Protein AF-M0LKR1-F1 (afdb_monomer)

Organism: NCBI:txid1227454

Nearest PDB structures (foldseek):
  6yst-assembly1_y  TM=2.453E-01  e=3.208E+00  Escherichia coli

Radius of gyration: 15.28 Å; Cα contacts (8 Å, |Δi|>4): 156; chains: 1; bounding box: 27×53×35 Å

Secondary structure (DSSP, 8-state):
----------PPPP-TTS-GGGGPPTTEEEEEEETTEEEEEEEEETTTS-GGG-HHHHSS-GGGS-TTSEEEEEEESSS--S-EE--HHHHHHHHT-TT-EEEEEEHHHHHHHHT-S--

Mean predicted aligned error: 10.38 Å

Sequence (119 aa):
MSTHPTTATEAPTPTAGADPLARLRPGELLRCRYGDATWYYGLEQRSAIPYEEYDWLEALPAGVRDPRGLAPVRYHSREEFDPIPTPRTVIAEVVGHPTVDVAIVGETQLATLRGEGDG

Structure (mmCIF, N/CA/C/O backbone):
data_AF-M0LKR1-F1
#
_entry.id   AF-M0LKR1-F1
#
loop_
_atom_site.group_PDB
_at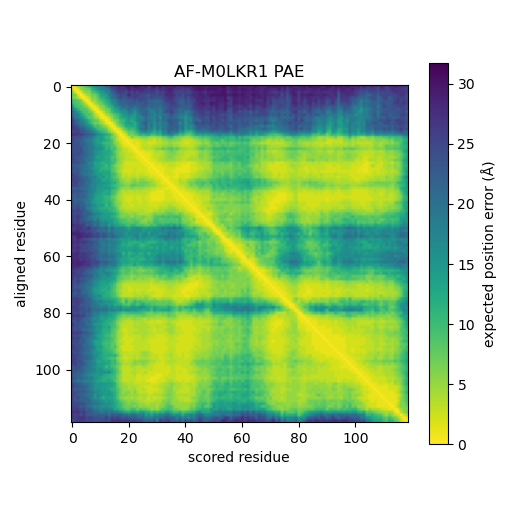om_site.id
_atom_site.type_symbol
_atom_site.label_atom_id
_atom_site.label_alt_id
_atom_site.label_comp_id
_atom_site.label_asym_id
_atom_site.label_entity_id
_atom_site.label_seq_id
_atom_site.pdbx_PDB_ins_code
_atom_site.Cartn_x
_atom_site.Cartn_y
_atom_site.Cartn_z
_atom_site.occupancy
_atom_site.B_iso_or_equiv
_atom_site.auth_seq_id
_atom_site.auth_comp_id
_atom_site.auth_asym_id
_atom_site.auth_atom_id
_atom_site.pdbx_PDB_model_num
ATOM 1 N N . MET A 1 1 ? -1.552 -34.852 19.601 1.00 46.03 1 MET A N 1
ATOM 2 C CA . MET A 1 1 ? -0.880 -34.229 18.443 1.00 46.03 1 MET A CA 1
ATOM 3 C C . MET A 1 1 ? -1.834 -33.180 17.903 1.00 46.03 1 MET A C 1
ATOM 5 O O . MET A 1 1 ? -2.869 -33.551 17.369 1.00 46.03 1 MET A O 1
ATOM 9 N N . SER A 1 2 ? -1.575 -31.903 18.183 1.00 44.19 2 SER A N 1
ATOM 10 C CA . SER A 1 2 ? -2.486 -30.803 17.847 1.00 44.19 2 SER A CA 1
ATOM 11 C C . SER A 1 2 ? -2.319 -30.409 16.382 1.00 44.19 2 SER A C 1
ATOM 13 O O . SER A 1 2 ? -1.249 -29.965 15.980 1.00 44.19 2 SER A O 1
ATOM 15 N N . THR A 1 3 ? -3.369 -30.577 15.585 1.00 43.78 3 THR A N 1
ATOM 16 C CA . THR A 1 3 ? -3.466 -30.029 14.230 1.00 43.78 3 THR A CA 1
ATOM 17 C C . THR A 1 3 ? -4.042 -28.619 14.322 1.00 43.78 3 THR A C 1
ATOM 19 O O . THR A 1 3 ? -5.234 -28.460 14.583 1.00 43.78 3 THR A O 1
ATOM 22 N N . HIS A 1 4 ? -3.213 -27.595 14.131 1.00 38.81 4 HIS A N 1
ATOM 23 C CA . HIS A 1 4 ? -3.715 -26.247 13.869 1.00 38.81 4 HIS A CA 1
ATOM 24 C C . HIS A 1 4 ? -4.143 -26.169 12.397 1.00 38.81 4 HIS A C 1
ATOM 26 O O . HIS A 1 4 ? -3.338 -26.514 11.529 1.00 38.81 4 HIS A O 1
ATOM 32 N N . PRO A 1 5 ? -5.374 -25.733 12.079 1.00 43.09 5 PRO A N 1
ATOM 33 C CA . PRO A 1 5 ? -5.715 -25.383 10.712 1.00 43.09 5 PRO A CA 1
ATOM 34 C C . PRO A 1 5 ? -4.984 -24.084 10.356 1.00 43.09 5 PRO A C 1
ATOM 36 O O . PRO A 1 5 ? -5.268 -23.023 10.909 1.00 43.09 5 PRO A O 1
ATOM 39 N N . THR A 1 6 ? -4.020 -24.165 9.439 1.00 40.19 6 THR A N 1
ATOM 40 C CA . THR A 1 6 ? -3.530 -22.996 8.706 1.00 40.19 6 THR A CA 1
ATOM 41 C C . THR A 1 6 ? -4.692 -22.496 7.860 1.00 40.19 6 THR A C 1
ATOM 43 O O . THR A 1 6 ? -4.973 -23.037 6.793 1.00 40.19 6 THR A O 1
ATOM 46 N N . THR A 1 7 ? -5.410 -21.496 8.366 1.00 36.22 7 THR A N 1
ATOM 47 C CA . THR A 1 7 ? -6.363 -20.728 7.572 1.00 36.22 7 THR A CA 1
ATOM 48 C C . THR A 1 7 ? -5.574 -20.059 6.453 1.00 36.22 7 THR A C 1
ATOM 50 O O . THR A 1 7 ? -4.899 -19.054 6.665 1.00 36.22 7 THR A O 1
ATOM 53 N N . ALA A 1 8 ? -5.609 -20.659 5.266 1.00 42.72 8 ALA A N 1
ATOM 54 C CA . ALA A 1 8 ? -5.245 -19.981 4.039 1.00 42.72 8 ALA A CA 1
ATOM 55 C C . ALA A 1 8 ? -6.302 -18.894 3.823 1.00 42.72 8 ALA A C 1
ATOM 57 O O . ALA A 1 8 ? -7.401 -19.163 3.343 1.00 42.72 8 ALA A O 1
ATOM 58 N N . THR A 1 9 ? -5.999 -17.677 4.271 1.00 44.47 9 THR A N 1
ATOM 59 C CA . THR A 1 9 ? -6.737 -16.485 3.865 1.00 44.47 9 THR A CA 1
ATOM 60 C C . THR A 1 9 ? -6.488 -16.321 2.373 1.00 44.47 9 THR A C 1
ATOM 62 O O . THR A 1 9 ? -5.455 -15.795 1.963 1.00 44.47 9 THR A O 1
ATOM 65 N N . GLU A 1 10 ? -7.400 -16.858 1.567 1.00 41.06 10 GLU A N 1
ATOM 6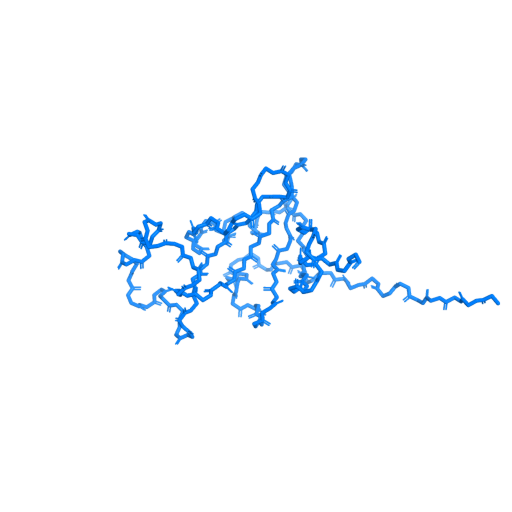6 C CA . GLU A 1 10 ? -7.464 -16.609 0.134 1.00 41.06 10 GLU A CA 1
ATOM 67 C C . GLU A 1 10 ? -7.547 -15.092 -0.053 1.00 41.06 10 GLU A C 1
ATOM 69 O O . GLU A 1 10 ? -8.510 -14.443 0.367 1.00 41.06 10 GLU A O 1
ATOM 74 N N . ALA A 1 11 ? -6.467 -14.503 -0.562 1.00 50.72 11 ALA A N 1
ATOM 75 C CA . ALA A 1 11 ? -6.415 -13.075 -0.780 1.00 50.72 11 ALA A CA 1
ATOM 76 C C . ALA A 1 11 ? -7.436 -12.713 -1.871 1.00 50.72 11 ALA A C 1
ATOM 78 O O . ALA A 1 11 ? -7.466 -13.368 -2.917 1.00 50.72 11 ALA A O 1
ATOM 79 N N . PRO A 1 12 ? -8.290 -11.698 -1.657 1.00 50.16 12 PRO A N 1
ATOM 80 C CA . PRO A 1 12 ? -9.276 -11.316 -2.654 1.00 50.16 12 PRO A CA 1
ATOM 81 C C . PRO A 1 12 ? -8.561 -10.888 -3.937 1.00 50.16 12 PRO A C 1
ATOM 83 O O . PRO A 1 12 ? -7.743 -9.968 -3.916 1.00 50.16 12 PRO A O 1
ATOM 86 N N . THR A 1 13 ? -8.895 -11.532 -5.057 1.00 46.25 13 THR A N 1
ATOM 87 C CA . THR A 1 13 ? -8.384 -11.163 -6.381 1.00 46.25 13 THR A CA 1
ATOM 88 C C . THR A 1 13 ? -8.681 -9.678 -6.642 1.00 46.25 13 THR A C 1
ATOM 90 O O . THR A 1 13 ? -9.854 -9.278 -6.593 1.00 46.25 13 THR A O 1
ATOM 93 N N . PRO A 1 14 ? -7.666 -8.826 -6.879 1.00 50.03 14 PRO A N 1
ATOM 94 C CA . PRO A 1 14 ? -7.893 -7.406 -7.097 1.00 50.03 14 PRO A CA 1
ATOM 95 C C . PRO A 1 14 ? -8.670 -7.202 -8.401 1.00 50.03 14 PRO A C 1
ATOM 97 O O . PRO A 1 14 ? -8.270 -7.640 -9.477 1.00 50.03 14 PRO A O 1
ATOM 100 N N . THR A 1 15 ? -9.821 -6.539 -8.305 1.00 48.44 15 THR A N 1
ATOM 101 C CA . THR A 1 15 ? -10.584 -6.100 -9.474 1.00 48.44 15 THR A CA 1
ATOM 102 C C . THR A 1 15 ? -9.846 -4.915 -10.087 1.00 48.44 15 THR A C 1
ATOM 104 O O . THR A 1 15 ? -9.776 -3.855 -9.462 1.00 48.44 15 THR A O 1
ATOM 107 N N . ALA A 1 16 ? -9.289 -5.090 -11.286 1.00 43.62 16 ALA A N 1
ATOM 108 C CA . ALA A 1 16 ? -8.664 -4.015 -12.050 1.00 43.62 16 ALA A CA 1
ATOM 109 C C . ALA A 1 16 ? -9.618 -2.805 -12.125 1.00 43.62 16 ALA A C 1
ATOM 111 O O . ALA A 1 16 ? -10.717 -2.909 -12.668 1.00 43.62 16 ALA A O 1
ATOM 112 N N . GLY A 1 17 ? -9.229 -1.683 -11.513 1.00 50.19 17 GLY A N 1
ATOM 113 C CA . GLY A 1 17 ? -10.006 -0.436 -11.476 1.00 50.19 17 GLY A CA 1
ATOM 114 C C . GLY A 1 17 ? -10.530 -0.018 -10.097 1.00 50.19 17 GLY A C 1
ATOM 115 O O . GLY A 1 17 ? -10.907 1.141 -9.932 1.00 50.19 17 GLY A O 1
ATOM 116 N N . ALA A 1 18 ? -10.520 -0.900 -9.092 1.00 64.44 18 ALA A N 1
ATOM 117 C CA . ALA A 1 18 ? -10.796 -0.513 -7.711 1.00 64.44 18 ALA A CA 1
ATOM 118 C C . ALA A 1 18 ? -9.492 -0.107 -7.023 1.00 64.44 18 ALA A C 1
ATOM 120 O O . ALA A 1 18 ? -8.545 -0.885 -6.961 1.00 64.44 18 ALA A O 1
ATOM 121 N N . ASP A 1 19 ? -9.457 1.109 -6.495 1.00 75.62 19 ASP A N 1
ATOM 122 C CA . ASP A 1 19 ? -8.348 1.611 -5.702 1.00 75.62 19 ASP A CA 1
ATOM 123 C C . ASP A 1 19 ? -8.074 0.678 -4.498 1.00 75.62 19 ASP A C 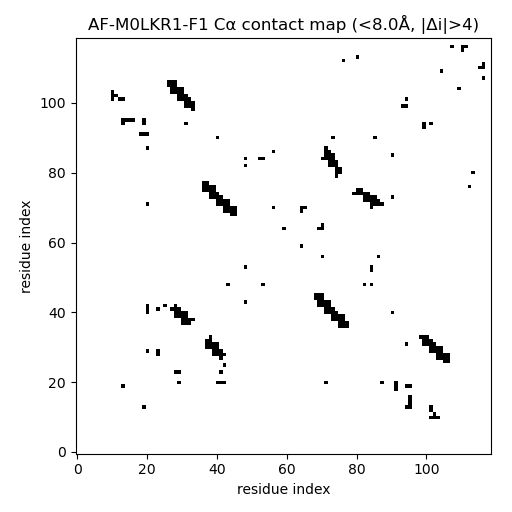1
ATOM 125 O O . ASP A 1 19 ? -8.897 0.578 -3.581 1.00 75.62 19 ASP A O 1
ATOM 129 N N . PRO A 1 20 ? -6.947 -0.052 -4.496 1.00 78.50 20 PRO A N 1
ATOM 130 C CA . PRO A 1 20 ? -6.755 -1.190 -3.605 1.00 78.50 20 PRO A CA 1
ATOM 131 C C . PRO A 1 20 ? -6.545 -0.754 -2.151 1.00 78.50 20 PRO A C 1
ATOM 133 O O . PRO A 1 20 ? -6.914 -1.479 -1.227 1.00 78.50 20 PRO A O 1
ATOM 136 N N . LEU A 1 21 ? -6.055 0.471 -1.934 1.00 80.69 21 LEU A N 1
ATOM 137 C CA . LEU A 1 21 ? -5.916 1.065 -0.606 1.00 80.69 21 LEU A CA 1
ATOM 138 C C . LEU A 1 21 ? -7.267 1.461 0.008 1.00 80.69 21 LEU A C 1
ATOM 140 O O . LEU A 1 21 ? -7.355 1.643 1.220 1.00 80.69 21 LEU A O 1
ATOM 144 N N . ALA A 1 22 ? -8.337 1.594 -0.788 1.00 78.88 22 ALA A N 1
ATOM 145 C CA . ALA A 1 22 ? -9.662 1.956 -0.271 1.00 78.88 22 ALA A CA 1
ATOM 146 C C . ALA A 1 22 ? -10.275 0.855 0.603 1.00 78.88 22 ALA A C 1
ATOM 148 O O . ALA A 1 22 ? -11.162 1.127 1.409 1.00 78.88 22 ALA A O 1
ATOM 149 N N . ARG A 1 23 ? -9.812 -0.388 0.435 1.00 75.62 23 ARG A N 1
ATOM 150 C CA . ARG A 1 23 ? -10.302 -1.552 1.179 1.00 75.62 23 ARG A CA 1
ATOM 151 C C . ARG A 1 23 ? -9.558 -1.787 2.494 1.00 75.62 23 ARG A C 1
ATOM 153 O O . ARG A 1 23 ? -10.034 -2.587 3.292 1.00 75.62 23 ARG A O 1
ATOM 160 N N . LEU A 1 24 ? -8.435 -1.100 2.715 1.00 82.88 24 LEU A N 1
ATOM 161 C CA . LEU A 1 24 ? -7.620 -1.274 3.912 1.00 82.88 24 LEU A CA 1
ATOM 162 C C . LEU A 1 24 ? -8.254 -0.610 5.134 1.00 82.88 24 LEU A C 1
ATOM 164 O O . LEU A 1 24 ? -8.646 0.567 5.121 1.00 82.88 24 LEU A O 1
ATOM 168 N N . ARG A 1 25 ? -8.299 -1.373 6.221 1.00 82.06 25 ARG A N 1
ATOM 169 C CA . ARG A 1 25 ? -8.586 -0.874 7.563 1.00 82.06 25 ARG A CA 1
ATOM 170 C C . ARG A 1 25 ? -7.313 -0.283 8.184 1.00 82.06 25 ARG A C 1
ATOM 172 O O . ARG A 1 25 ? -6.210 -0.566 7.718 1.00 82.06 25 ARG A O 1
ATOM 179 N N . PRO A 1 26 ? -7.441 0.552 9.231 1.00 77.44 26 PRO A N 1
ATOM 180 C CA . PRO A 1 26 ? -6.285 0.980 10.013 1.00 77.44 26 PRO A CA 1
ATOM 181 C C . PRO A 1 26 ? -5.477 -0.232 10.496 1.00 77.44 26 PRO A C 1
ATOM 183 O O . PRO A 1 26 ? -6.065 -1.193 10.993 1.00 77.44 26 PRO A O 1
ATOM 186 N N . GLY A 1 27 ? -4.157 -0.185 10.317 1.00 80.50 27 GLY A N 1
ATOM 187 C CA . GLY A 1 27 ? -3.257 -1.291 10.645 1.00 80.50 27 GLY A CA 1
ATOM 188 C C . GLY A 1 27 ? -3.272 -2.453 9.643 1.00 80.50 27 GLY A C 1
ATOM 189 O O . GLY A 1 27 ? -2.701 -3.498 9.926 1.00 80.50 27 GLY A O 1
ATOM 190 N N . GLU A 1 28 ? -3.914 -2.328 8.481 1.00 87.50 28 GLU A N 1
ATOM 191 C CA . GLU A 1 28 ? -3.788 -3.303 7.392 1.00 87.50 28 GLU A CA 1
ATOM 192 C C . GLU A 1 28 ? -2.882 -2.766 6.283 1.00 87.50 28 GLU A C 1
ATOM 194 O O . GLU A 1 28 ? -2.917 -1.583 5.940 1.00 87.50 28 GLU A O 1
ATOM 199 N N . LEU A 1 29 ? -2.105 -3.662 5.678 1.00 88.62 29 LEU A N 1
ATOM 200 C CA . LEU A 1 29 ? -1.235 -3.375 4.545 1.00 88.62 29 LEU A CA 1
ATOM 201 C C . LEU A 1 29 ? -1.445 -4.381 3.420 1.00 88.62 29 LEU A C 1
ATOM 203 O O . LEU A 1 29 ? -1.728 -5.554 3.649 1.00 88.62 29 LEU A O 1
ATOM 207 N N . LEU A 1 30 ? -1.228 -3.937 2.188 1.00 91.19 30 LEU A N 1
ATOM 208 C CA . LEU A 1 30 ? -1.141 -4.794 1.013 1.00 91.19 30 LEU A CA 1
ATOM 209 C C . LEU A 1 30 ? 0.301 -5.247 0.826 1.00 91.19 30 LEU A C 1
ATOM 211 O O . LEU A 1 30 ? 1.160 -4.459 0.438 1.00 91.19 30 LEU A O 1
ATOM 215 N N . ARG A 1 31 ? 0.567 -6.529 1.043 1.00 90.81 31 ARG A N 1
ATOM 216 C CA . ARG A 1 31 ? 1.797 -7.178 0.602 1.00 90.81 31 ARG A CA 1
ATOM 217 C C . ARG A 1 31 ? 1.669 -7.546 -0.868 1.00 90.81 31 ARG A C 1
ATOM 219 O O . ARG A 1 31 ? 0.738 -8.249 -1.240 1.00 90.81 31 ARG A O 1
ATOM 226 N N . CYS A 1 32 ? 2.630 -7.127 -1.674 1.00 90.25 32 CYS A N 1
ATOM 227 C CA . CYS A 1 32 ? 2.664 -7.357 -3.110 1.00 90.25 32 CYS A CA 1
ATOM 228 C C . CYS A 1 32 ? 4.001 -7.959 -3.513 1.00 90.25 32 CYS A C 1
ATOM 230 O O . CYS A 1 32 ? 5.056 -7.427 -3.166 1.00 90.25 32 CYS A O 1
ATOM 232 N N . ARG A 1 33 ? 3.968 -9.049 -4.274 1.00 88.38 33 ARG A N 1
ATOM 233 C CA . ARG A 1 33 ? 5.172 -9.666 -4.824 1.00 88.38 33 ARG A CA 1
ATOM 234 C C . ARG A 1 33 ? 5.315 -9.312 -6.298 1.00 88.38 33 ARG A C 1
ATOM 236 O O . ARG A 1 33 ? 4.451 -9.653 -7.100 1.00 88.38 33 ARG A O 1
ATOM 243 N N . TYR A 1 34 ? 6.422 -8.662 -6.645 1.00 83.38 34 TYR A N 1
ATOM 244 C CA . TYR A 1 34 ? 6.772 -8.311 -8.020 1.00 83.38 34 TYR A CA 1
ATOM 245 C C . TYR A 1 34 ? 8.184 -8.820 -8.327 1.00 83.38 34 TYR A C 1
ATOM 247 O O . TYR A 1 34 ? 9.174 -8.296 -7.814 1.00 83.38 34 TYR A O 1
ATOM 255 N N . GLY A 1 35 ? 8.273 -9.888 -9.124 1.00 83.88 35 GLY A N 1
ATOM 256 C CA . GLY A 1 35 ? 9.523 -10.630 -9.311 1.00 83.88 35 GLY A CA 1
ATOM 257 C C . GLY A 1 35 ? 10.047 -11.203 -7.985 1.00 83.88 35 GLY A C 1
ATOM 258 O O . GLY A 1 35 ? 9.312 -11.863 -7.244 1.00 83.88 35 GLY A O 1
ATOM 259 N N . ASP A 1 36 ? 11.316 -10.927 -7.678 1.00 83.94 36 ASP A N 1
ATOM 260 C CA . ASP A 1 36 ? 11.981 -11.314 -6.423 1.00 83.94 36 ASP A CA 1
ATOM 261 C C . ASP A 1 36 ? 11.800 -10.300 -5.282 1.00 83.94 36 ASP A C 1
ATOM 263 O O . ASP A 1 36 ? 12.228 -10.551 -4.151 1.00 83.94 36 ASP A O 1
ATOM 267 N N . ALA A 1 37 ? 11.160 -9.162 -5.559 1.00 84.19 37 ALA A N 1
ATOM 268 C CA . ALA A 1 37 ? 10.894 -8.130 -4.570 1.00 84.19 37 ALA A CA 1
ATOM 269 C C . ALA A 1 37 ? 9.525 -8.339 -3.914 1.00 84.19 37 ALA A C 1
ATOM 271 O O . ALA A 1 37 ? 8.528 -8.660 -4.570 1.00 84.19 37 ALA A O 1
ATOM 272 N N . THR A 1 38 ? 9.471 -8.111 -2.603 1.00 88.56 38 THR A N 1
ATOM 273 C CA . THR A 1 38 ? 8.210 -7.947 -1.874 1.00 88.56 38 THR A CA 1
ATOM 274 C C . THR A 1 38 ? 8.086 -6.496 -1.432 1.00 88.56 38 THR A C 1
ATOM 276 O O . THR A 1 38 ? 8.980 -5.953 -0.780 1.00 88.56 38 THR A O 1
ATOM 279 N N . TRP A 1 39 ? 6.970 -5.882 -1.795 1.00 90.12 39 TRP A N 1
ATOM 280 C CA . TRP A 1 39 ? 6.586 -4.535 -1.406 1.00 90.12 39 TRP A CA 1
ATOM 281 C C . TRP A 1 39 ? 5.416 -4.607 -0.436 1.00 90.12 39 TRP A C 1
ATOM 283 O O . TRP A 1 39 ? 4.558 -5.480 -0.557 1.00 90.12 39 TRP A O 1
ATOM 293 N N . TYR A 1 40 ? 5.367 -3.682 0.510 1.00 89.88 40 TYR A N 1
ATOM 294 C CA . TYR A 1 40 ? 4.201 -3.482 1.363 1.00 89.88 40 TYR A CA 1
ATOM 295 C C . TYR A 1 40 ? 3.642 -2.096 1.087 1.00 89.88 40 TYR A C 1
ATOM 297 O O . TYR A 1 40 ? 4.410 -1.147 0.976 1.00 89.88 40 TYR A O 1
ATOM 305 N N . TYR A 1 41 ? 2.327 -1.969 0.971 1.00 89.56 41 TYR A N 1
ATOM 306 C CA . TYR A 1 41 ? 1.649 -0.699 0.741 1.00 89.56 41 TYR A CA 1
ATOM 307 C C . TYR A 1 41 ? 0.609 -0.473 1.819 1.00 89.56 41 TYR A C 1
ATOM 309 O O . TYR A 1 41 ? -0.168 -1.373 2.133 1.00 89.56 41 TYR A O 1
ATOM 317 N N . GLY A 1 42 ? 0.580 0.729 2.374 1.00 88.69 42 GLY A N 1
ATOM 318 C CA . GLY A 1 42 ? -0.294 1.047 3.490 1.00 88.69 42 GLY A CA 1
ATOM 319 C C . GLY A 1 42 ? -0.707 2.500 3.510 1.00 88.69 42 GLY A C 1
ATOM 320 O O . GLY A 1 42 ? -0.418 3.281 2.600 1.00 88.69 42 GLY A O 1
ATOM 321 N N . LEU A 1 43 ? -1.410 2.831 4.580 1.00 85.81 43 LEU A N 1
ATOM 322 C CA . LEU A 1 43 ? -1.844 4.172 4.907 1.00 85.81 43 LEU A CA 1
ATOM 323 C C . LEU A 1 43 ? -1.289 4.509 6.288 1.00 85.81 43 LEU A C 1
ATOM 325 O O . LEU A 1 43 ? -1.689 3.890 7.270 1.00 85.81 43 LEU A O 1
ATOM 329 N N . GLU A 1 44 ? -0.386 5.481 6.346 1.00 83.00 44 GLU A N 1
ATOM 330 C CA . GLU A 1 44 ? 0.240 5.948 7.585 1.00 83.00 44 GLU A CA 1
ATOM 331 C C . GLU A 1 44 ? -0.320 7.299 8.003 1.00 83.00 44 GLU A C 1
ATOM 333 O O . GLU A 1 44 ? -0.799 8.078 7.175 1.00 83.00 44 GLU A O 1
ATOM 338 N N . GLN A 1 45 ? -0.231 7.615 9.292 1.00 82.06 45 GLN A N 1
ATOM 339 C CA . GLN A 1 45 ? -0.593 8.948 9.762 1.00 82.06 45 GLN A CA 1
ATOM 340 C C . GLN A 1 45 ? 0.331 9.993 9.131 1.00 82.06 45 GLN A C 1
ATOM 342 O O . GLN A 1 45 ? 1.553 9.876 9.202 1.00 82.06 45 GLN A O 1
ATOM 347 N N . ARG A 1 46 ? -0.239 11.086 8.605 1.00 74.94 46 ARG A N 1
ATOM 348 C CA . ARG A 1 46 ? 0.527 12.241 8.082 1.00 74.94 46 ARG A CA 1
ATOM 349 C C . ARG A 1 46 ? 1.382 12.972 9.125 1.00 74.94 46 ARG A C 1
ATOM 351 O O . ARG A 1 46 ? 1.925 14.023 8.826 1.00 74.94 46 ARG A O 1
ATOM 358 N N . SER A 1 47 ? 1.436 12.501 10.362 1.00 73.00 47 SER A N 1
ATOM 359 C CA . SER A 1 47 ? 2.349 13.009 11.390 1.00 73.00 47 SER A CA 1
ATOM 360 C C . SER A 1 47 ? 3.516 12.055 11.650 1.00 73.00 47 SER A C 1
ATOM 362 O O . SER A 1 47 ? 4.455 12.443 12.334 1.00 73.00 47 SER A O 1
ATOM 364 N N . ALA A 1 48 ? 3.444 10.821 11.142 1.00 73.25 48 ALA A N 1
ATOM 365 C CA . ALA A 1 48 ? 4.432 9.767 11.358 1.00 73.25 48 ALA A CA 1
ATOM 366 C C . ALA A 1 48 ? 5.477 9.678 10.233 1.00 73.25 48 ALA A C 1
ATOM 368 O O . ALA A 1 48 ? 6.559 9.150 10.452 1.00 73.25 48 ALA A O 1
ATOM 369 N N . ILE A 1 49 ? 5.182 10.211 9.045 1.00 71.06 49 ILE A N 1
ATOM 370 C CA . ILE A 1 49 ? 6.167 10.352 7.962 1.00 71.06 49 ILE A CA 1
ATOM 371 C C . ILE A 1 49 ? 7.060 11.583 8.289 1.00 71.06 49 ILE A C 1
ATOM 373 O O . ILE A 1 49 ? 6.5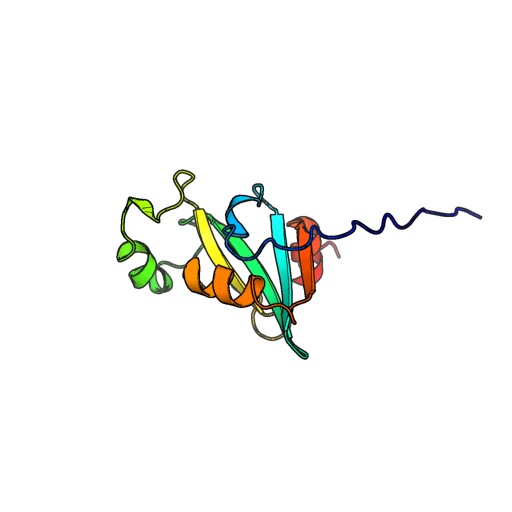88 12.525 8.936 1.00 71.06 49 ILE A O 1
ATOM 377 N N . PRO A 1 50 ? 8.351 11.620 7.933 1.00 65.88 50 PRO A N 1
ATOM 378 C CA . PRO A 1 50 ? 9.212 12.785 8.166 1.00 65.88 50 PRO A CA 1
ATOM 379 C C . PRO A 1 50 ? 8.907 13.958 7.214 1.00 65.88 50 PRO A C 1
ATOM 381 O O . PRO A 1 50 ? 8.633 13.765 6.032 1.00 65.88 50 PRO A O 1
ATOM 384 N N . TYR A 1 51 ? 8.948 15.196 7.740 1.00 55.78 51 TYR A N 1
ATOM 385 C CA . TYR A 1 51 ? 8.481 16.433 7.073 1.00 55.78 51 TYR A CA 1
ATOM 386 C C . TYR A 1 51 ? 9.096 16.673 5.677 1.00 55.78 51 TYR A C 1
ATOM 388 O O . TYR A 1 51 ? 8.424 17.173 4.776 1.00 55.78 51 TYR A O 1
ATOM 396 N N . GLU A 1 52 ? 10.354 16.277 5.484 1.00 62.00 52 GLU A N 1
ATOM 397 C CA . GLU A 1 52 ? 11.106 16.485 4.240 1.00 62.00 52 GLU A CA 1
ATOM 398 C C . GLU A 1 52 ? 10.569 15.654 3.057 1.00 62.00 52 GLU A C 1
ATOM 400 O O . GLU A 1 52 ? 10.805 16.007 1.904 1.00 62.00 52 GLU A O 1
ATOM 405 N N . GLU A 1 53 ? 9.771 14.612 3.315 1.00 60.41 53 GLU A N 1
ATOM 406 C CA . GLU A 1 53 ? 9.224 13.723 2.282 1.00 60.41 53 GLU A CA 1
ATOM 407 C C . GLU A 1 53 ? 7.749 14.016 1.910 1.00 60.41 53 GLU A C 1
ATOM 409 O O . GLU A 1 53 ? 7.155 13.296 1.101 1.00 60.41 53 GLU A O 1
ATOM 414 N N . TYR A 1 54 ? 7.137 15.080 2.463 1.00 61.88 54 TYR A N 1
ATOM 415 C CA . TYR A 1 54 ? 5.720 15.439 2.234 1.00 61.88 54 TYR A CA 1
ATOM 416 C C . TYR A 1 54 ? 5.457 16.478 1.145 1.00 61.88 54 TYR A C 1
ATOM 418 O O . TYR A 1 54 ? 4.286 16.753 0.871 1.00 61.88 54 TYR A O 1
ATOM 426 N N . ASP A 1 55 ? 6.476 17.078 0.534 1.00 63.44 55 ASP A N 1
ATOM 427 C CA . ASP A 1 55 ? 6.271 18.215 -0.3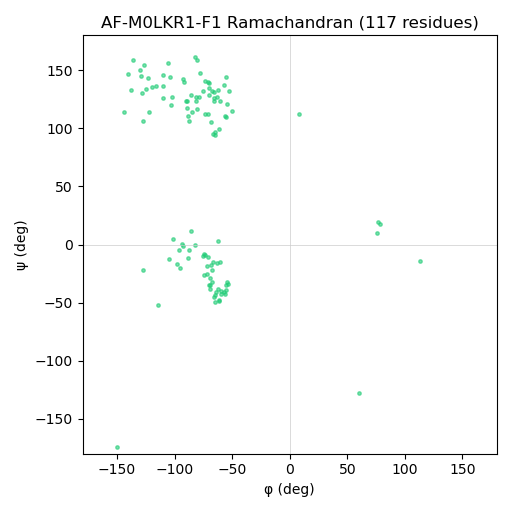81 1.00 63.44 55 ASP A CA 1
ATOM 428 C C . ASP A 1 55 ? 5.285 17.868 -1.521 1.00 63.44 55 ASP A C 1
ATOM 430 O O . ASP A 1 55 ? 4.340 18.601 -1.825 1.00 63.44 55 ASP A O 1
ATOM 434 N N . TRP A 1 56 ? 5.371 16.640 -2.039 1.00 64.50 56 TRP A N 1
ATOM 435 C CA . TRP A 1 56 ? 4.441 16.131 -3.049 1.00 64.50 56 TRP A CA 1
ATOM 436 C C . TRP A 1 56 ? 3.044 15.771 -2.489 1.00 64.50 56 TRP A C 1
ATOM 438 O O . TRP A 1 56 ? 2.061 15.824 -3.227 1.00 64.50 56 TRP A O 1
ATOM 448 N N . LEU A 1 57 ? 2.921 15.429 -1.198 1.00 63.03 57 LEU A N 1
ATOM 449 C CA . LEU A 1 57 ? 1.649 15.158 -0.500 1.00 63.03 57 LEU A CA 1
ATOM 450 C C . LEU A 1 57 ? 0.835 16.443 -0.311 1.00 63.03 57 LEU A C 1
ATOM 452 O O . LEU A 1 57 ? -0.398 16.428 -0.380 1.00 63.03 57 LEU A O 1
ATOM 456 N N . GLU A 1 58 ? 1.520 17.559 -0.080 1.00 65.94 58 GLU A N 1
ATOM 457 C CA . GLU A 1 58 ? 0.915 18.889 -0.033 1.00 65.94 58 GLU A CA 1
ATOM 458 C C . GLU A 1 58 ? 0.452 19.338 -1.424 1.00 65.94 58 GLU A C 1
ATOM 460 O O . GLU A 1 58 ? -0.624 19.931 -1.543 1.00 65.94 58 GLU A O 1
ATOM 465 N N . ALA A 1 59 ? 1.193 18.957 -2.470 1.00 64.38 59 ALA A N 1
ATOM 466 C CA . ALA A 1 59 ? 0.851 19.207 -3.869 1.00 64.38 59 ALA A CA 1
ATOM 467 C C . ALA A 1 59 ? -0.343 18.377 -4.392 1.00 64.38 59 ALA A C 1
ATOM 469 O O . ALA A 1 59 ? -0.867 18.667 -5.472 1.00 64.38 59 ALA A O 1
ATOM 470 N N . LEU A 1 60 ? -0.816 17.367 -3.648 1.00 62.34 60 LEU A N 1
ATOM 471 C CA . LEU A 1 60 ? -2.006 16.607 -4.034 1.00 62.34 60 LEU A CA 1
ATOM 472 C C . LEU A 1 60 ? -3.287 17.450 -3.891 1.00 62.34 60 LEU A C 1
ATOM 474 O O . LEU A 1 60 ? -3.482 18.113 -2.863 1.00 62.34 60 LEU A O 1
ATOM 478 N N . PRO A 1 61 ? -4.226 17.355 -4.856 1.00 59.03 61 PRO A N 1
ATOM 479 C CA . PRO A 1 61 ? -5.532 17.991 -4.741 1.00 59.03 61 PRO A CA 1
ATOM 480 C C . PRO A 1 61 ? -6.242 17.555 -3.455 1.00 59.03 61 PRO A C 1
ATOM 482 O O . PRO A 1 61 ? -6.184 16.386 -3.074 1.00 59.03 61 PRO A O 1
ATOM 485 N N . ALA A 1 62 ? -6.985 18.464 -2.818 1.00 57.41 62 ALA A N 1
ATOM 486 C CA . ALA A 1 62 ? -7.694 18.177 -1.567 1.00 57.41 62 ALA A CA 1
ATOM 487 C C . ALA A 1 62 ? -8.623 16.947 -1.652 1.00 57.41 62 ALA A C 1
ATOM 489 O O . ALA A 1 62 ? -8.749 16.220 -0.675 1.00 57.41 62 ALA A O 1
ATOM 490 N N . GLY A 1 63 ? -9.211 16.671 -2.824 1.00 53.69 63 GLY A N 1
ATOM 491 C CA . GLY A 1 63 ? -10.060 15.493 -3.058 1.00 53.69 63 GLY A CA 1
ATOM 492 C C . GLY A 1 63 ? -9.317 14.153 -3.170 1.00 53.69 63 GLY A C 1
ATOM 493 O O . GLY A 1 63 ? -9.961 13.113 -3.210 1.00 53.69 63 GLY A O 1
ATOM 494 N N . VAL A 1 64 ? -7.982 14.170 -3.229 1.00 59.41 64 VAL A N 1
ATOM 495 C CA . VAL A 1 64 ? -7.117 12.974 -3.257 1.00 59.41 64 VAL A CA 1
ATOM 496 C C . VAL A 1 64 ? -6.573 12.654 -1.860 1.00 59.41 64 VAL A C 1
ATOM 498 O O . VAL A 1 64 ? -6.109 11.542 -1.606 1.00 59.41 64 VAL A O 1
ATOM 501 N N . ARG A 1 65 ? -6.641 13.618 -0.933 1.00 64.62 65 ARG A N 1
ATOM 502 C CA . ARG A 1 65 ? -6.215 13.432 0.454 1.00 64.62 65 ARG A CA 1
ATOM 503 C C . ARG A 1 65 ? -7.196 12.504 1.159 1.00 64.62 65 ARG A C 1
ATOM 505 O O . ARG A 1 65 ? -8.409 12.670 1.042 1.00 64.62 65 ARG A O 1
ATOM 512 N N . ASP A 1 66 ? -6.672 11.538 1.907 1.00 68.56 66 ASP A N 1
ATOM 513 C CA . ASP A 1 66 ? -7.527 10.670 2.703 1.00 68.56 66 ASP A CA 1
ATOM 514 C C . ASP A 1 66 ? -8.198 11.513 3.806 1.00 68.56 66 ASP A C 1
ATOM 516 O O . ASP A 1 66 ? -7.496 12.202 4.558 1.00 68.56 66 ASP A O 1
ATOM 520 N N . PRO A 1 67 ? -9.538 11.490 3.932 1.00 67.94 67 PRO A N 1
ATOM 521 C CA . PRO A 1 67 ? -10.252 12.297 4.921 1.00 67.94 67 PRO A CA 1
ATOM 522 C C . PRO A 1 67 ? -9.893 11.922 6.365 1.00 67.94 67 PRO A C 1
ATOM 524 O O . PRO A 1 67 ? -10.163 12.695 7.280 1.00 67.94 67 PRO A O 1
ATOM 527 N N . ARG A 1 68 ? -9.266 10.759 6.580 1.00 75.25 68 ARG A N 1
ATOM 528 C CA . ARG A 1 68 ? -8.778 10.302 7.886 1.00 75.25 68 ARG A CA 1
ATOM 529 C C . ARG A 1 68 ? -7.412 10.895 8.247 1.00 75.25 68 ARG A C 1
ATOM 531 O O . ARG A 1 68 ? -6.894 10.582 9.309 1.00 75.25 68 ARG A O 1
ATOM 538 N N . GLY A 1 69 ? -6.821 11.726 7.383 1.00 77.75 69 GLY A N 1
ATOM 539 C CA . GLY A 1 69 ? -5.479 12.277 7.594 1.00 77.75 69 GLY A CA 1
ATOM 540 C C . GLY A 1 69 ? -4.358 11.275 7.314 1.00 77.75 69 GLY A C 1
ATOM 541 O O . GLY A 1 69 ? -3.232 11.481 7.763 1.00 77.75 69 GLY A O 1
ATOM 542 N N . LEU A 1 70 ? -4.659 10.212 6.563 1.00 81.19 70 LEU A N 1
ATOM 543 C CA . LEU A 1 70 ? -3.703 9.168 6.214 1.00 81.19 70 LEU A CA 1
ATOM 544 C C . LEU A 1 70 ? -3.010 9.459 4.876 1.00 81.19 70 LEU A C 1
ATOM 546 O O . LEU A 1 70 ? -3.623 9.951 3.927 1.00 81.19 70 LEU A O 1
ATOM 550 N N . ALA A 1 71 ? -1.727 9.131 4.793 1.00 82.50 71 ALA A N 1
ATOM 551 C CA . ALA A 1 71 ? -0.916 9.230 3.592 1.00 82.50 71 ALA A CA 1
ATOM 552 C C . ALA A 1 71 ? -0.567 7.834 3.056 1.00 82.50 71 ALA A C 1
ATOM 554 O O . ALA A 1 71 ? -0.196 6.953 3.832 1.00 82.50 71 ALA A O 1
ATOM 555 N N . PRO A 1 72 ? -0.669 7.620 1.735 1.00 84.88 72 PRO A N 1
ATOM 556 C CA . PRO A 1 72 ? -0.203 6.395 1.107 1.00 84.88 72 PRO A CA 1
ATOM 557 C C . PRO A 1 72 ? 1.322 6.289 1.170 1.00 84.88 72 PRO A C 1
ATOM 559 O O . PRO A 1 72 ? 2.049 7.221 0.817 1.00 84.88 72 PRO A O 1
ATOM 562 N N . VAL A 1 73 ? 1.792 5.122 1.593 1.00 84.44 73 VAL A N 1
ATOM 563 C CA . VAL A 1 73 ? 3.216 4.806 1.729 1.00 84.44 73 VAL A CA 1
ATOM 564 C C . VAL A 1 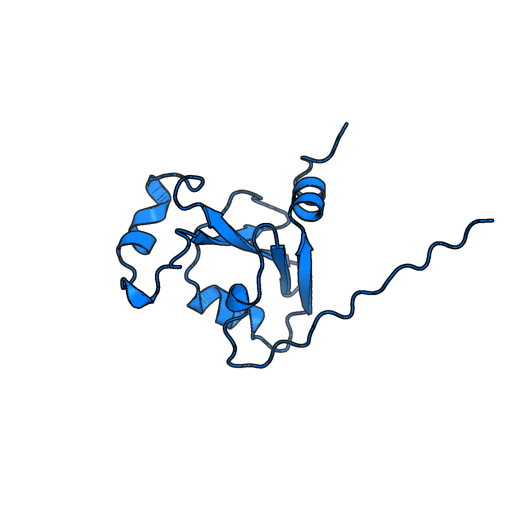73 ? 3.511 3.422 1.171 1.00 84.44 73 VAL A C 1
ATOM 566 O O . VAL A 1 73 ? 2.619 2.571 1.064 1.00 84.44 73 VAL A O 1
ATOM 569 N N . ARG A 1 74 ? 4.778 3.191 0.833 1.00 86.94 74 ARG A N 1
ATOM 570 C CA . ARG A 1 74 ? 5.305 1.870 0.495 1.00 86.94 74 ARG A CA 1
ATOM 571 C C . ARG A 1 74 ? 6.527 1.537 1.344 1.00 86.94 74 ARG A C 1
ATOM 573 O O . ARG A 1 74 ? 7.264 2.434 1.727 1.00 86.94 74 ARG A O 1
ATOM 580 N N . TYR A 1 75 ? 6.774 0.250 1.535 1.00 85.19 75 TYR A N 1
ATOM 581 C CA . TYR A 1 75 ? 7.950 -0.289 2.219 1.00 85.19 75 TYR A CA 1
ATOM 582 C C . TYR A 1 75 ? 8.588 -1.364 1.343 1.00 85.19 75 TYR A C 1
ATOM 584 O O . TYR A 1 75 ? 7.866 -2.123 0.679 1.00 85.19 75 TYR A O 1
ATOM 592 N N . HIS A 1 76 ? 9.916 -1.473 1.366 1.00 82.38 76 HIS A N 1
ATOM 593 C CA . HIS A 1 76 ? 10.631 -2.531 0.661 1.00 82.38 76 HIS A CA 1
ATOM 594 C C . HIS A 1 76 ? 11.068 -3.629 1.634 1.00 82.38 76 HIS A C 1
ATOM 596 O O . HIS A 1 76 ? 11.747 -3.376 2.619 1.00 82.38 76 HIS A O 1
ATOM 602 N N . SER A 1 77 ? 10.724 -4.882 1.334 1.00 74.62 77 SER A N 1
ATOM 603 C CA . SER A 1 77 ? 10.974 -6.026 2.232 1.00 74.62 77 SER A CA 1
ATOM 604 C C . SER A 1 77 ? 12.438 -6.321 2.589 1.00 74.62 77 SER A C 1
ATOM 606 O O . SER A 1 77 ? 12.665 -7.139 3.477 1.00 74.62 77 SER A O 1
ATOM 608 N N . ARG A 1 78 ? 13.422 -5.759 1.870 1.00 66.69 78 ARG A N 1
ATOM 609 C CA . ARG A 1 78 ? 14.844 -6.142 2.001 1.00 66.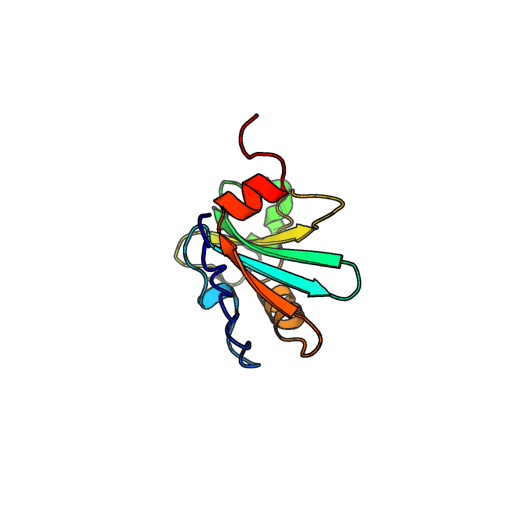69 78 ARG A CA 1
ATOM 610 C C . ARG A 1 78 ? 15.811 -4.994 2.250 1.00 66.69 78 ARG A C 1
ATOM 612 O O . ARG A 1 78 ? 16.913 -5.266 2.707 1.00 66.69 78 ARG A O 1
ATOM 619 N N . GLU A 1 79 ? 15.443 -3.770 1.895 1.00 63.91 79 GLU A N 1
ATOM 620 C CA . GLU A 1 79 ? 16.385 -2.643 1.887 1.00 63.91 79 GLU A CA 1
ATOM 621 C C . GLU A 1 79 ? 15.990 -1.610 2.933 1.00 63.91 79 GLU A C 1
ATOM 623 O O . GLU A 1 79 ? 16.800 -1.295 3.796 1.00 63.91 79 GLU A O 1
ATOM 628 N N . GLU A 1 80 ? 14.734 -1.158 2.917 1.00 62.69 80 GLU A N 1
ATOM 629 C CA . GLU A 1 80 ? 14.242 -0.110 3.809 1.00 62.69 80 GLU A CA 1
ATOM 630 C C . GLU A 1 80 ? 12.790 -0.422 4.197 1.00 62.69 80 GLU A C 1
ATOM 632 O O . GLU A 1 80 ? 11.877 -0.430 3.362 1.00 62.69 80 GLU A O 1
ATOM 637 N N . PHE A 1 81 ? 12.588 -0.706 5.486 1.00 74.62 81 PHE A N 1
ATOM 638 C CA . PHE A 1 81 ? 11.263 -0.764 6.106 1.00 74.62 81 PHE A CA 1
ATOM 639 C C . PHE A 1 81 ? 10.785 0.616 6.582 1.00 74.62 81 PHE A C 1
ATOM 641 O O . PHE A 1 81 ? 9.772 0.709 7.278 1.00 74.62 81 PHE A O 1
ATOM 648 N N . ASP A 1 82 ? 11.477 1.675 6.168 1.00 75.62 82 ASP A N 1
ATOM 649 C CA . ASP A 1 82 ? 11.027 3.047 6.317 1.00 75.62 82 ASP A CA 1
AT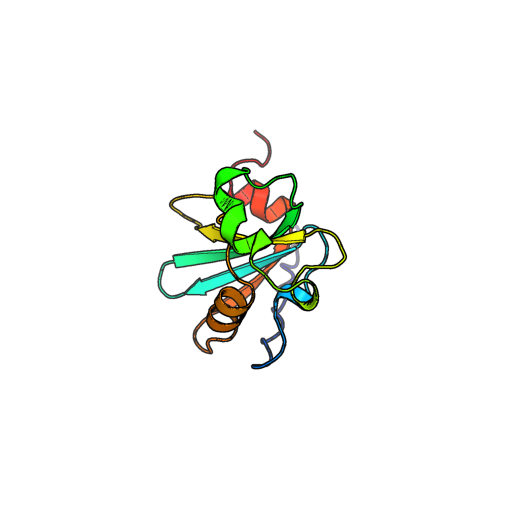OM 650 C C . ASP A 1 82 ? 9.856 3.339 5.364 1.00 75.62 82 ASP A C 1
ATOM 652 O O . ASP A 1 82 ? 9.825 2.850 4.226 1.00 75.62 82 ASP A O 1
ATOM 656 N N . PRO A 1 83 ? 8.839 4.086 5.825 1.00 77.81 83 PRO A N 1
ATOM 657 C CA . PRO A 1 83 ? 7.694 4.439 5.004 1.00 77.81 83 PRO A CA 1
ATOM 658 C C . PRO A 1 83 ? 8.121 5.411 3.906 1.00 77.81 83 PRO A C 1
ATOM 660 O O . PRO A 1 83 ? 8.279 6.598 4.160 1.00 77.81 83 PRO A O 1
ATOM 663 N N . ILE A 1 84 ? 8.217 4.930 2.668 1.00 82.81 84 ILE A N 1
ATOM 664 C CA . ILE A 1 84 ? 8.496 5.776 1.508 1.00 82.81 84 ILE A CA 1
ATOM 665 C C . ILE A 1 84 ? 7.172 6.362 1.015 1.00 82.81 84 ILE A C 1
ATOM 667 O O . ILE A 1 84 ? 6.315 5.616 0.503 1.00 82.81 84 ILE A O 1
ATOM 671 N N . PRO A 1 85 ? 6.968 7.683 1.111 1.00 81.75 85 PRO A N 1
ATOM 672 C CA . PRO A 1 85 ? 5.716 8.292 0.703 1.00 81.75 85 PRO A CA 1
ATOM 673 C C . PRO A 1 85 ? 5.511 8.079 -0.804 1.00 81.75 85 PRO A C 1
ATOM 675 O O . PRO A 1 85 ? 6.398 8.344 -1.612 1.00 81.75 85 PRO A O 1
ATOM 678 N N . THR A 1 86 ? 4.354 7.535 -1.198 1.00 81.50 86 THR A N 1
ATOM 679 C CA . THR A 1 86 ? 4.120 7.113 -2.589 1.00 81.50 86 THR A CA 1
ATOM 680 C C . THR A 1 86 ? 2.725 7.501 -3.069 1.00 81.50 86 THR A C 1
ATOM 682 O O . THR A 1 86 ? 1.748 7.207 -2.380 1.00 81.50 86 THR A O 1
ATOM 685 N N . PRO A 1 87 ? 2.572 8.098 -4.268 1.00 79.81 87 PRO A N 1
ATOM 686 C CA . PRO A 1 87 ? 1.262 8.442 -4.803 1.00 79.81 87 PRO A CA 1
ATOM 687 C C . PRO A 1 87 ? 0.337 7.231 -4.905 1.00 79.81 87 PRO A C 1
ATOM 689 O O . PRO A 1 87 ? 0.714 6.164 -5.390 1.00 79.81 87 PRO A O 1
ATOM 692 N N . ARG A 1 88 ? -0.925 7.428 -4.522 1.00 80.56 88 ARG A N 1
ATOM 693 C CA . ARG A 1 88 ? -1.957 6.383 -4.559 1.00 80.56 88 ARG A CA 1
ATOM 694 C C . ARG A 1 88 ? -2.130 5.756 -5.945 1.00 80.56 88 ARG A C 1
ATOM 696 O O . ARG A 1 88 ? -2.373 4.560 -6.046 1.00 80.56 88 ARG A O 1
ATOM 703 N N . THR A 1 89 ? -1.968 6.549 -7.003 1.00 80.94 89 THR A N 1
ATOM 704 C CA . THR A 1 89 ? -2.030 6.091 -8.398 1.00 80.94 89 THR A CA 1
ATOM 705 C C . THR A 1 89 ? -0.914 5.109 -8.739 1.00 80.94 89 THR A C 1
ATOM 707 O O . THR A 1 89 ? -1.183 4.097 -9.374 1.00 80.94 89 THR A O 1
ATOM 710 N N . VAL A 1 90 ? 0.310 5.360 -8.265 1.00 83.56 90 VAL A N 1
ATOM 711 C CA . VAL A 1 90 ? 1.458 4.460 -8.456 1.00 83.56 90 VAL A CA 1
ATOM 712 C C . VAL A 1 90 ? 1.217 3.138 -7.733 1.00 83.56 90 VAL A C 1
ATOM 714 O O . VAL A 1 90 ? 1.433 2.073 -8.299 1.00 83.56 90 VAL A O 1
ATOM 717 N N . ILE A 1 91 ? 0.707 3.188 -6.499 1.00 86.06 91 ILE A N 1
ATOM 718 C CA . ILE A 1 91 ? 0.354 1.974 -5.750 1.00 86.06 91 ILE A CA 1
ATOM 719 C C . ILE A 1 91 ? -0.729 1.185 -6.492 1.00 86.06 91 ILE A C 1
ATOM 721 O O . ILE A 1 91 ? -0.584 -0.017 -6.689 1.00 86.06 91 ILE A O 1
ATOM 725 N N . ALA A 1 92 ? -1.798 1.850 -6.934 1.00 84.88 92 ALA A N 1
ATOM 726 C CA . ALA A 1 92 ? -2.883 1.203 -7.663 1.00 84.88 92 ALA A CA 1
ATOM 727 C C . ALA A 1 92 ? -2.408 0.546 -8.968 1.00 84.88 92 ALA A C 1
ATOM 729 O O . ALA A 1 92 ? -2.840 -0.563 -9.272 1.00 84.88 92 ALA A O 1
ATOM 730 N N . GLU A 1 93 ? -1.508 1.196 -9.707 1.00 84.62 93 GLU A N 1
ATOM 731 C CA . GLU A 1 93 ? -0.903 0.639 -10.919 1.00 84.62 93 GLU A CA 1
ATOM 732 C C . GLU A 1 93 ? -0.104 -0.635 -10.618 1.00 84.62 93 GLU A C 1
ATOM 734 O O . GLU A 1 93 ? -0.318 -1.660 -11.264 1.00 84.62 93 GLU A O 1
ATOM 739 N N . VAL A 1 94 ? 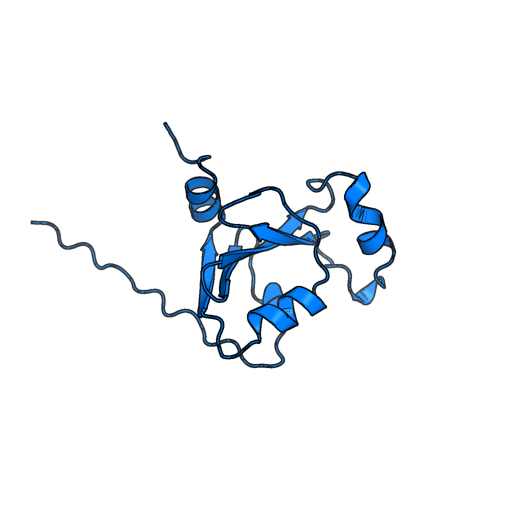0.762 -0.605 -9.598 1.00 86.38 94 VAL A N 1
ATOM 740 C CA . VAL A 1 94 ? 1.591 -1.763 -9.233 1.00 86.38 94 VAL A CA 1
ATOM 741 C C . VAL A 1 94 ? 0.732 -2.926 -8.739 1.00 86.38 94 VAL A C 1
ATOM 743 O O . VAL A 1 94 ? 0.875 -4.047 -9.216 1.00 86.38 94 VAL A O 1
ATOM 746 N N . VAL A 1 95 ? -0.189 -2.669 -7.810 1.00 86.69 95 VAL A N 1
ATOM 747 C CA . VAL A 1 95 ? -1.065 -3.699 -7.226 1.00 86.69 95 VAL A CA 1
ATOM 748 C C . VAL A 1 95 ? -2.057 -4.246 -8.258 1.00 86.69 95 VAL A C 1
ATOM 750 O O . VAL A 1 95 ? -2.443 -5.409 -8.195 1.00 86.69 95 VAL A O 1
ATOM 753 N N . GLY A 1 96 ? -2.488 -3.414 -9.210 1.00 84.00 96 GLY A N 1
ATOM 754 C CA . GLY A 1 96 ? -3.405 -3.803 -10.279 1.00 84.00 96 GLY A CA 1
ATOM 755 C C . GLY A 1 96 ? -2.761 -4.652 -11.376 1.00 84.00 96 GLY A C 1
ATOM 756 O O . GLY A 1 96 ? -3.478 -5.153 -12.245 1.00 84.00 96 GLY A O 1
ATOM 757 N N . HIS A 1 97 ? -1.436 -4.819 -11.364 1.00 85.19 97 HIS A N 1
ATOM 758 C CA . HIS A 1 97 ? -0.733 -5.585 -12.383 1.00 85.19 97 HIS A CA 1
ATOM 759 C C . HIS A 1 97 ? -1.045 -7.090 -12.251 1.00 85.19 97 HIS A C 1
ATOM 761 O O . HIS A 1 97 ? -0.856 -7.666 -11.180 1.00 85.19 97 HIS A O 1
ATOM 767 N N . PRO A 1 98 ? -1.458 -7.786 -13.330 1.00 82.25 98 PRO A N 1
ATOM 768 C CA . PRO A 1 98 ? -1.964 -9.164 -13.250 1.00 82.25 98 PRO A CA 1
ATOM 769 C C . PRO A 1 98 ? -0.918 -10.205 -12.826 1.00 82.25 98 PRO A C 1
ATOM 771 O O . PRO A 1 98 ? -1.267 -11.330 -12.485 1.00 82.25 98 PRO A O 1
ATOM 774 N N . THR A 1 99 ? 0.366 -9.854 -12.877 1.00 85.31 99 THR A N 1
ATOM 775 C CA . THR A 1 99 ? 1.473 -10.728 -12.461 1.00 85.31 99 THR A CA 1
ATOM 776 C C . THR A 1 99 ? 1.879 -10.532 -11.001 1.00 85.31 99 THR A C 1
ATOM 778 O O . THR A 1 99 ? 2.827 -11.176 -10.557 1.00 85.31 99 THR A O 1
ATOM 781 N N . VAL A 1 100 ? 1.239 -9.606 -10.281 1.00 86.00 100 VAL A N 1
ATOM 782 C CA . VAL A 1 100 ? 1.536 -9.329 -8.876 1.00 86.00 100 VAL A CA 1
ATOM 783 C C . VAL A 1 100 ? 0.661 -10.205 -7.996 1.00 86.00 100 VAL A C 1
ATOM 785 O O . VAL A 1 100 ? -0.565 -10.172 -8.079 1.00 86.00 100 VAL A O 1
ATOM 788 N N . ASP A 1 101 ? 1.308 -10.977 -7.128 1.00 88.44 101 ASP A N 1
ATOM 789 C CA . ASP A 1 101 ? 0.626 -11.702 -6.059 1.00 88.44 101 ASP A CA 1
ATOM 790 C C . ASP A 1 101 ? 0.382 -10.743 -4.888 1.00 88.44 101 ASP A C 1
ATOM 792 O O . ASP A 1 101 ? 1.325 -10.112 -4.399 1.00 88.44 101 ASP A O 1
ATOM 796 N N . VAL A 1 102 ? -0.876 -10.597 -4.469 1.00 87.75 102 VAL A N 1
ATOM 797 C CA . VAL A 1 102 ? -1.309 -9.608 -3.470 1.00 87.75 102 VAL A CA 1
ATOM 798 C C . VAL A 1 102 ? -1.921 -10.323 -2.273 1.00 87.75 102 VAL A C 1
ATOM 800 O O . VAL A 1 102 ? -2.753 -11.205 -2.444 1.00 87.75 102 VAL A O 1
ATOM 803 N N . ALA A 1 103 ? -1.569 -9.903 -1.059 1.00 89.56 103 ALA A N 1
ATOM 804 C CA . ALA A 1 103 ? -2.190 -10.357 0.183 1.00 89.56 103 ALA A CA 1
ATOM 805 C C . ALA A 1 103 ? -2.364 -9.198 1.170 1.00 89.56 103 ALA A C 1
ATOM 807 O O . ALA A 1 103 ? -1.518 -8.310 1.233 1.00 89.56 103 ALA A O 1
ATOM 808 N N . ILE A 1 104 ? -3.428 -9.215 1.976 1.00 89.12 104 ILE A N 1
ATOM 809 C CA . ILE A 1 104 ? -3.580 -8.273 3.095 1.00 89.12 104 ILE A CA 1
ATOM 810 C C . ILE A 1 104 ? -2.852 -8.850 4.314 1.00 89.12 104 ILE A C 1
ATOM 812 O O . ILE A 1 104 ? -3.083 -10.002 4.682 1.00 89.12 104 ILE A O 1
ATOM 816 N N . VAL A 1 105 ? -1.979 -8.057 4.931 1.00 87.31 105 VAL A N 1
ATOM 817 C CA . VAL A 1 105 ? -1.252 -8.395 6.161 1.00 87.31 105 VAL A CA 1
ATOM 818 C C . VAL A 1 105 ? -1.528 -7.344 7.232 1.00 87.31 105 VAL A C 1
ATOM 820 O O . VAL A 1 105 ? -1.669 -6.162 6.926 1.00 87.31 105 VAL A O 1
ATOM 823 N N . GLY A 1 106 ? -1.627 -7.773 8.489 1.00 86.31 106 GLY A N 1
ATOM 824 C CA . GLY A 1 106 ? -1.832 -6.859 9.616 1.00 86.31 106 GLY A CA 1
ATOM 825 C C . GLY A 1 106 ? -0.536 -6.183 10.074 1.00 86.31 106 GLY A C 1
ATOM 826 O O . GLY A 1 106 ? 0.554 -6.715 9.873 1.00 86.31 106 GLY A O 1
ATOM 827 N N . GLU A 1 107 ? -0.655 -5.051 10.762 1.00 79.50 107 GLU A N 1
ATOM 828 C CA . GLU A 1 107 ? 0.454 -4.247 11.289 1.00 79.50 107 GLU A CA 1
ATOM 829 C C . GLU A 1 107 ? 1.352 -5.068 12.212 1.00 79.50 107 GLU A C 1
ATOM 831 O O . GLU A 1 107 ? 2.564 -5.017 12.079 1.00 79.50 107 GLU A O 1
ATOM 836 N N . THR A 1 108 ? 0.787 -5.927 13.064 1.00 82.69 108 THR A N 1
ATOM 837 C CA . THR A 1 108 ? 1.570 -6.834 13.922 1.00 82.69 108 THR A CA 1
ATOM 838 C C . THR A 1 108 ? 2.409 -7.828 13.112 1.00 82.69 108 THR A C 1
ATOM 840 O O . THR A 1 108 ? 3.548 -8.135 13.469 1.00 82.69 108 THR A O 1
ATOM 843 N N . GLN A 1 109 ? 1.868 -8.336 12.000 1.00 82.06 109 GLN A N 1
ATOM 844 C CA . GLN A 1 109 ? 2.624 -9.208 11.098 1.00 82.06 109 GLN A CA 1
ATOM 845 C C . GLN A 1 109 ? 3.717 -8.418 10.380 1.00 82.06 109 GLN A C 1
ATOM 847 O O . GLN A 1 109 ? 4.819 -8.934 10.212 1.00 82.06 109 GLN A O 1
ATOM 852 N N . LEU A 1 110 ? 3.441 -7.168 9.994 1.00 78.38 110 LEU A N 1
ATOM 853 C CA . LEU A 1 110 ? 4.454 -6.295 9.416 1.00 78.38 110 LEU A CA 1
ATOM 854 C C . LEU A 1 110 ? 5.550 -5.954 10.429 1.00 78.38 110 LEU A C 1
ATOM 856 O O . LEU A 1 110 ? 6.714 -6.079 10.085 1.00 78.38 110 LEU A O 1
ATOM 860 N N . ALA A 1 111 ? 5.208 -5.611 11.669 1.00 78.69 111 ALA A N 1
ATOM 861 C CA . ALA A 1 111 ? 6.158 -5.367 12.752 1.00 78.69 111 ALA A CA 1
ATOM 862 C C . ALA A 1 111 ? 7.064 -6.589 12.967 1.00 78.69 111 ALA A C 1
ATOM 864 O O . ALA A 1 111 ? 8.282 -6.469 13.030 1.00 78.69 111 ALA A O 1
ATOM 865 N N . THR A 1 112 ? 6.493 -7.797 12.940 1.00 80.75 112 THR A N 1
ATOM 866 C CA . THR A 1 112 ? 7.279 -9.043 12.981 1.00 80.75 112 THR A CA 1
ATOM 867 C C . THR A 1 112 ? 8.252 -9.138 11.797 1.00 80.75 112 THR A C 1
ATOM 869 O O . THR A 1 112 ? 9.410 -9.506 11.974 1.00 80.75 112 THR A O 1
ATOM 872 N N . LEU A 1 113 ? 7.813 -8.772 10.588 1.00 73.12 113 LEU A N 1
ATOM 873 C CA . LEU A 1 113 ? 8.651 -8.759 9.380 1.00 73.12 113 LEU A CA 1
ATOM 874 C C . LEU A 1 113 ? 9.731 -7.664 9.401 1.00 73.12 113 LEU A C 1
ATOM 876 O O . LEU A 1 113 ? 10.789 -7.863 8.810 1.00 73.12 113 LEU A O 1
ATOM 880 N N . ARG A 1 114 ? 9.480 -6.547 10.092 1.00 73.81 114 ARG A N 1
ATOM 881 C CA . ARG A 1 114 ? 10.434 -5.456 10.349 1.00 73.81 114 ARG A CA 1
ATOM 882 C C . ARG A 1 114 ? 11.470 -5.809 11.424 1.00 73.81 114 ARG A C 1
ATOM 884 O O . ARG A 1 114 ? 12.428 -5.068 11.608 1.00 73.81 114 ARG A O 1
ATOM 891 N N . GLY A 1 115 ? 11.293 -6.931 12.127 1.00 70.81 115 GLY A N 1
ATOM 892 C CA . GLY A 1 115 ? 12.118 -7.296 13.281 1.00 70.81 115 GLY A CA 1
ATOM 893 C C . GLY A 1 115 ? 11.736 -6.560 14.571 1.00 70.81 115 GLY A C 1
ATOM 894 O O . GLY A 1 115 ? 12.525 -6.535 15.507 1.00 70.81 115 GLY A O 1
ATOM 895 N N . GLU A 1 116 ? 10.535 -5.980 14.630 1.00 70.56 116 GLU A N 1
ATOM 896 C CA . GLU A 1 116 ? 9.975 -5.266 15.789 1.00 70.56 116 GLU A CA 1
ATOM 897 C C . GLU A 1 116 ? 9.111 -6.174 16.695 1.00 70.56 116 GLU A C 1
ATOM 899 O O . GLU A 1 116 ? 8.552 -5.712 17.686 1.00 70.56 116 GLU A O 1
ATOM 904 N N . GLY A 1 117 ? 8.962 -7.464 16.362 1.00 56.75 117 GLY A N 1
ATOM 905 C CA . GLY A 1 117 ? 8.223 -8.440 17.175 1.00 56.75 117 GLY A CA 1
ATOM 906 C C . GLY A 1 117 ? 9.115 -9.134 18.212 1.00 56.75 117 GLY A C 1
ATOM 907 O O . GLY A 1 117 ? 10.048 -9.819 17.810 1.00 56.75 117 GLY A O 1
ATOM 908 N N . ASP A 1 118 ? 8.794 -8.940 19.499 1.00 47.97 118 ASP A N 1
ATOM 909 C CA . ASP A 1 118 ? 9.337 -9.542 20.739 1.00 47.97 118 ASP A CA 1
ATOM 910 C C . ASP A 1 118 ? 10.588 -10.441 20.618 1.00 47.97 118 ASP A C 1
ATOM 912 O O . ASP A 1 118 ? 10.535 -11.578 20.135 1.00 47.97 118 ASP A O 1
ATOM 916 N N . GLY A 1 119 ? 11.692 -9.936 21.180 1.00 43.62 119 GLY A N 1
ATOM 917 C CA . GLY A 1 119 ? 12.728 -10.743 21.829 1.00 43.62 119 GLY A CA 1
ATOM 918 C C . GLY A 1 119 ? 12.487 -10.818 23.332 1.00 43.62 119 GLY A C 1
ATOM 919 O O . GLY A 1 119 ? 11.922 -9.843 23.875 1.00 43.62 119 GLY A O 1
#

Foldseek 3Di:
DDDDPPPPPPAPDDDQPDLPQVPDDVQKWKWKDDPPWIKIKYWAAPVPADPVQCPVVVVDDPVQQDPVNTFIFMATLPDGNHTRGDRSVVVSVRSSDPPMDIHMDGNQVSCVSVVNPDD

pLDDT: mean 72.48, std 15.1, range [36.22, 91.19]

Solvent-accessible surface area (backbone atoms only — not comparable to full-atom values): 7400 Å² total; per-residue (Å²): 135,87,82,78,84,80,78,77,76,76,49,76,79,80,58,78,88,59,64,64,73,78,75,53,53,93,58,35,28,43,37,34,35,54,88,95,45,44,38,37,36,38,66,42,54,68,80,75,55,65,79,89,68,39,67,69,65,68,70,46,55,77,91,74,53,45,92,85,51,38,37,44,25,34,28,40,77,85,84,43,80,57,74,42,70,41,60,63,67,61,52,37,54,56,66,53,35,91,82,38,54,62,37,81,43,45,47,71,58,48,34,44,74,71,68,71,51,84,132